Protein AF-A0AAU8CQW4-F1 (afdb_monomer_lite)

Organism: NCBI:txid3228851

Sequence (151 aa):
MRRLFRILPDGHDYPLPPREIVQRVDVAGTGERGLRTATVTAHFGYGAIAGSVYALLPRRMISGGSYGVLIWALSYLGWIPLARILSPATEHPAARNLLMLGAHLVWGASLAASLHELRRSTGDIFSRGPLFDARRPRRLAQGMPRIGAGE

Foldseek 3Di:
DVVLLVVDDPPQNDDDLLLLLLVVVCPPCCPPVVSVVCSVVVVVVVLVVLLVVVLPDDPPPDALLRSLLVVLCCCQVNDCVVVVSDPHPVPDDPSSVVVSSVVSSVSSNVSRVVSVVVVVCVVPVVPDDDPPVPDDPPPPPPPDDPDDDDD

pLDDT: mean 74.63, std 13.34, range [47.09, 94.88]

Secondary structure (DSSP, 8-state):
-HHHHTTSPTT--SPPHHHHHHHHH-TT--HHHHHHHHHHHHHHHHHHHHHHHHHHS-TTT--HHHHHHHHHHIIIIIIHHHTTSS--GGGS-HHHHHHHHHHHHHHHHHHHHHHHHHHHHHTTTTTSS--TTSPPP--------------

Structure (mmCIF, N/CA/C/O backbone):
data_AF-A0AAU8CQW4-F1
#
_entry.id   AF-A0AAU8CQW4-F1
#
loop_
_atom_site.group_PDB
_atom_site.id
_atom_site.type_symbol
_atom_site.label_atom_id
_atom_site.label_alt_id
_atom_site.label_comp_id
_atom_site.label_asym_id
_atom_site.label_entity_id
_atom_site.label_seq_id
_atom_site.pdbx_PDB_ins_code
_atom_site.Cartn_x
_atom_site.Cartn_y
_atom_site.Cartn_z
_atom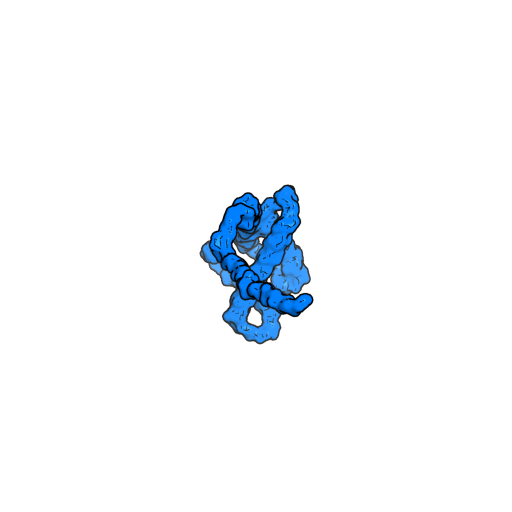_site.occupancy
_atom_site.B_iso_or_equiv
_atom_site.auth_seq_id
_atom_site.auth_comp_id
_atom_site.auth_asym_id
_atom_site.auth_atom_id
_atom_site.pdbx_PDB_model_num
ATOM 1 N N . MET A 1 1 ? 6.083 -1.221 10.041 1.00 65.25 1 MET A N 1
ATOM 2 C CA . MET A 1 1 ? 4.994 -1.014 11.027 1.00 65.25 1 MET A CA 1
ATOM 3 C C . MET A 1 1 ? 5.345 -1.505 12.439 1.00 65.25 1 MET A C 1
ATOM 5 O O . MET A 1 1 ? 5.372 -0.671 13.324 1.00 65.25 1 MET A O 1
ATOM 9 N N . ARG A 1 2 ? 5.702 -2.783 12.689 1.00 71.81 2 ARG A N 1
ATOM 10 C CA . ARG A 1 2 ? 5.913 -3.338 14.059 1.00 71.81 2 ARG A CA 1
ATOM 11 C C . ARG A 1 2 ? 6.864 -2.562 14.994 1.00 71.81 2 ARG A C 1
ATOM 13 O O . ARG A 1 2 ? 6.635 -2.547 16.198 1.00 71.81 2 ARG A O 1
ATOM 20 N N . ARG A 1 3 ? 7.967 -1.996 14.485 1.00 69.12 3 ARG A N 1
ATOM 21 C CA . ARG A 1 3 ? 8.895 -1.198 15.315 1.00 69.12 3 ARG A CA 1
ATOM 22 C C . ARG A 1 3 ? 8.354 0.204 15.589 1.00 69.12 3 ARG A C 1
ATOM 24 O O . ARG A 1 3 ? 8.387 0.624 16.729 1.00 69.12 3 ARG A O 1
ATOM 31 N N . LEU A 1 4 ? 7.790 0.856 14.572 1.00 64.12 4 LEU A N 1
ATOM 32 C CA . LEU A 1 4 ? 7.136 2.164 14.694 1.00 64.12 4 LEU A CA 1
ATOM 33 C C . LEU A 1 4 ? 5.910 2.119 15.619 1.00 64.12 4 LEU A C 1
ATOM 35 O O . LEU A 1 4 ? 5.681 3.057 16.364 1.00 64.12 4 LEU A O 1
ATOM 39 N N . PHE A 1 5 ? 5.162 1.012 15.616 1.00 64.44 5 PHE A N 1
ATOM 40 C CA . PHE A 1 5 ? 3.995 0.833 16.483 1.00 64.44 5 PHE A CA 1
ATOM 41 C C . PHE A 1 5 ? 4.367 0.810 17.973 1.00 64.44 5 PHE A C 1
ATOM 43 O O . PHE A 1 5 ? 3.623 1.318 18.789 1.00 64.44 5 PHE A O 1
ATOM 50 N N . ARG A 1 6 ? 5.552 0.295 18.324 1.00 66.00 6 ARG A N 1
ATOM 51 C CA . ARG A 1 6 ? 6.064 0.287 19.707 1.00 66.00 6 ARG A CA 1
ATOM 52 C C . ARG A 1 6 ? 6.559 1.649 20.206 1.00 66.00 6 ARG A C 1
ATOM 54 O O . ARG A 1 6 ? 6.979 1.739 21.348 1.00 66.00 6 ARG A O 1
ATOM 61 N N . ILE A 1 7 ? 6.591 2.657 19.336 1.00 66.00 7 ILE A N 1
ATOM 62 C CA . ILE A 1 7 ? 7.035 4.023 19.655 1.00 66.00 7 ILE A CA 1
ATOM 63 C C . ILE A 1 7 ? 5.812 4.931 19.906 1.00 66.00 7 ILE A C 1
ATOM 65 O O . ILE A 1 7 ? 5.965 6.102 20.237 1.00 66.00 7 ILE A O 1
ATOM 69 N N . LEU A 1 8 ? 4.586 4.413 19.744 1.00 63.78 8 LEU A N 1
ATOM 70 C CA . LEU A 1 8 ? 3.374 5.155 20.087 1.00 63.78 8 LEU A CA 1
ATOM 71 C C . LEU A 1 8 ? 3.289 5.342 21.617 1.00 63.78 8 LEU A C 1
ATOM 73 O O . LEU A 1 8 ? 3.655 4.417 22.338 1.00 63.78 8 LEU A O 1
ATOM 77 N N . PRO A 1 9 ? 2.844 6.516 22.108 1.00 61.66 9 PRO A N 1
ATOM 78 C CA . PRO A 1 9 ? 2.645 6.753 23.538 1.00 61.66 9 PRO A CA 1
ATOM 79 C C . PRO A 1 9 ? 1.651 5.758 24.150 1.00 61.66 9 PRO A C 1
ATOM 81 O O . PRO A 1 9 ? 0.651 5.425 23.504 1.00 61.66 9 PRO A O 1
ATOM 84 N N . ASP A 1 10 ? 1.906 5.352 25.397 1.00 56.56 10 ASP A N 1
ATOM 85 C CA . ASP A 1 10 ? 1.051 4.436 26.158 1.00 56.56 10 ASP A CA 1
ATOM 86 C C . ASP A 1 10 ? -0.407 4.942 26.189 1.00 56.56 10 ASP A C 1
ATOM 88 O O . ASP A 1 10 ? -0.669 6.118 26.455 1.00 56.56 10 ASP A O 1
ATOM 92 N N . GLY A 1 11 ? -1.366 4.055 25.891 1.00 56.16 11 GLY A N 1
ATOM 93 C CA . GLY A 1 11 ? -2.798 4.390 25.797 1.00 56.16 11 GLY A CA 1
ATOM 94 C C . GLY A 1 11 ? -3.350 4.515 24.367 1.00 56.16 11 GLY A C 1
ATOM 95 O O . GLY A 1 11 ? -4.550 4.731 24.182 1.00 56.16 11 GLY A O 1
ATOM 96 N N . HIS A 1 12 ? -2.515 4.318 23.342 1.00 56.31 12 HIS A N 1
ATOM 97 C CA . HIS A 1 12 ? -2.921 4.270 21.929 1.00 56.31 12 HIS A CA 1
ATOM 98 C C . HIS A 1 12 ? -2.678 2.897 21.269 1.00 56.31 12 HIS A C 1
ATOM 100 O O . HIS A 1 12 ? -2.589 2.796 20.043 1.00 56.31 12 HIS A O 1
ATOM 106 N N . ASP A 1 13 ? -2.634 1.833 22.074 1.00 57.31 13 ASP A N 1
ATOM 107 C CA . ASP A 1 13 ? -2.211 0.478 21.677 1.00 57.31 13 ASP A CA 1
ATOM 108 C C . ASP A 1 13 ? -3.345 -0.387 21.107 1.00 57.31 13 ASP A C 1
ATOM 110 O O . ASP A 1 13 ? -3.282 -1.620 21.108 1.00 57.31 13 ASP A O 1
ATOM 114 N N . TYR A 1 14 ? -4.412 0.246 20.620 1.00 57.50 14 TYR A N 1
ATOM 115 C CA . TYR A 1 14 ? -5.511 -0.463 19.976 1.00 57.50 14 TYR A CA 1
ATOM 116 C C . TYR A 1 14 ? -5.097 -0.953 18.574 1.00 57.50 14 TYR A C 1
ATOM 118 O O . TYR A 1 14 ? -4.205 -0.376 17.935 1.00 57.50 14 TYR A O 1
ATOM 126 N N . PRO A 1 15 ? -5.693 -2.060 18.087 1.00 57.38 15 PRO A N 1
ATOM 127 C CA . PRO A 1 15 ? -5.275 -2.687 16.842 1.00 57.38 15 PRO A CA 1
ATOM 128 C C . PRO A 1 15 ? -5.281 -1.725 15.648 1.00 57.38 15 PR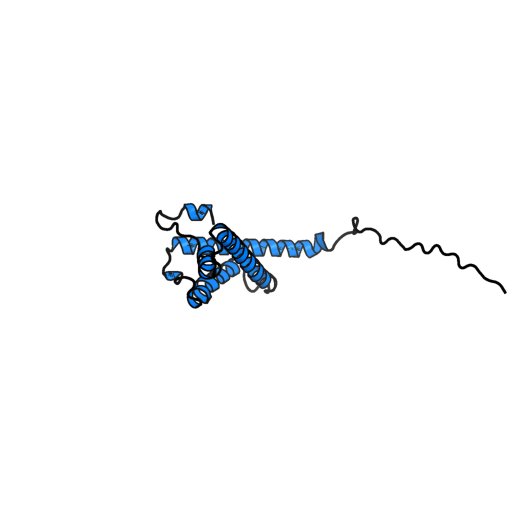O A C 1
ATOM 130 O O . PRO A 1 15 ? -6.090 -0.807 15.527 1.00 57.38 15 PRO A O 1
ATOM 133 N N . LEU A 1 16 ? -4.342 -1.946 14.726 1.00 66.06 16 LEU A N 1
ATOM 134 C CA . LEU A 1 16 ? -4.262 -1.150 13.506 1.00 66.06 16 LEU A CA 1
ATOM 135 C C . LEU A 1 16 ? -5.514 -1.354 12.627 1.00 66.06 16 LEU A C 1
ATOM 137 O O . LEU A 1 16 ? -6.082 -2.451 12.613 1.00 66.06 16 LEU A O 1
ATOM 141 N N . PRO A 1 17 ? -5.876 -0.347 11.810 1.00 68.88 17 PRO A N 1
ATOM 142 C CA . PRO A 1 17 ? -7.142 -0.293 11.072 1.00 68.88 17 PRO A CA 1
ATOM 143 C C . PRO A 1 17 ? -7.528 -1.555 10.283 1.00 68.88 17 PRO A C 1
ATOM 145 O O . PRO A 1 17 ? -8.701 -1.918 10.301 1.00 68.88 17 PRO A O 1
ATOM 148 N N . PRO A 1 18 ? -6.600 -2.282 9.618 1.00 66.50 18 PRO A N 1
ATOM 149 C CA . PRO A 1 18 ? -6.968 -3.492 8.880 1.00 66.50 18 PRO A CA 1
ATOM 150 C C . PRO A 1 18 ? -7.635 -4.563 9.754 1.00 66.50 18 PRO A C 1
ATOM 152 O O . PRO A 1 18 ? -8.548 -5.245 9.298 1.00 66.50 18 PRO A O 1
ATOM 155 N N . ARG A 1 19 ? -7.203 -4.699 11.015 1.00 65.50 19 ARG A N 1
ATOM 156 C CA . ARG A 1 19 ? -7.758 -5.679 11.959 1.00 65.50 19 ARG A CA 1
ATOM 157 C C . ARG A 1 19 ? -9.174 -5.300 12.381 1.00 65.50 19 ARG A C 1
ATOM 159 O O . ARG A 1 19 ? -10.016 -6.189 12.496 1.00 65.50 19 ARG A O 1
ATOM 166 N N . GLU A 1 20 ? -9.411 -4.007 12.586 1.00 66.44 20 GLU A N 1
ATOM 167 C CA . GLU A 1 20 ? -10.708 -3.436 12.967 1.00 66.44 20 GLU A CA 1
ATOM 168 C C . GLU A 1 20 ? -11.729 -3.591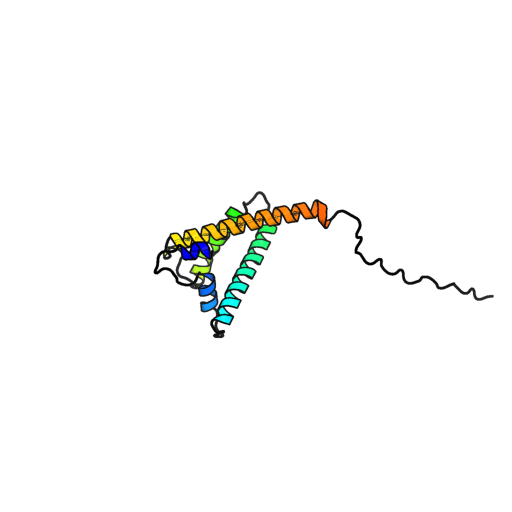 11.827 1.00 66.44 20 GLU A C 1
ATOM 170 O O . GLU A 1 20 ? -12.867 -3.993 12.064 1.00 66.44 20 GLU A O 1
ATOM 175 N N . ILE A 1 21 ? -11.297 -3.367 10.578 1.00 66.75 21 ILE A N 1
ATOM 176 C CA . ILE A 1 21 ? -12.119 -3.562 9.373 1.00 66.75 21 ILE A CA 1
ATOM 177 C C . ILE A 1 21 ? -12.575 -5.015 9.262 1.00 66.75 21 ILE A C 1
ATOM 179 O O . ILE A 1 21 ? -13.770 -5.272 9.151 1.00 66.75 21 ILE A O 1
ATOM 183 N N . VAL A 1 22 ? -11.635 -5.964 9.337 1.00 66.88 22 VAL A N 1
ATOM 184 C CA . VAL A 1 22 ? -11.953 -7.395 9.233 1.00 66.88 22 VAL A CA 1
ATOM 185 C C . VAL A 1 22 ? -12.840 -7.862 10.385 1.00 66.88 22 VAL A C 1
ATOM 187 O O . VAL A 1 22 ? -13.757 -8.642 10.163 1.00 66.88 22 VAL A O 1
ATOM 190 N N . GLN A 1 23 ? -12.629 -7.350 11.599 1.00 69.50 23 GLN A N 1
ATOM 191 C CA . GLN A 1 23 ? -13.485 -7.671 12.741 1.00 69.50 23 GLN A CA 1
ATOM 192 C C . GLN A 1 23 ? -14.934 -7.219 12.541 1.00 69.50 23 GLN A C 1
ATOM 194 O O . GLN A 1 23 ? -15.846 -7.940 12.927 1.00 69.50 23 GLN A O 1
ATOM 199 N N . ARG A 1 24 ? -15.163 -6.049 11.932 1.00 67.31 24 ARG A N 1
ATOM 200 C CA . ARG A 1 24 ? -16.522 -5.542 11.687 1.00 67.31 24 ARG A CA 1
ATOM 201 C C . ARG A 1 24 ? -17.268 -6.274 10.574 1.00 67.31 24 ARG A C 1
ATOM 203 O O . ARG A 1 24 ? -18.491 -6.208 10.547 1.00 67.31 24 ARG A O 1
ATOM 210 N N . VAL A 1 25 ? -16.558 -6.970 9.686 1.00 68.44 25 VAL A N 1
ATOM 211 C CA . VAL A 1 25 ? -17.163 -7.787 8.619 1.00 68.44 25 VAL A CA 1
ATOM 212 C C . VAL A 1 25 ? -17.176 -9.286 8.937 1.00 68.44 25 VAL A C 1
ATOM 214 O O . VAL A 1 25 ? -17.704 -10.063 8.144 1.00 68.44 25 VAL A O 1
ATOM 217 N N . ASP A 1 26 ? -16.620 -9.713 10.077 1.00 71.75 26 ASP A N 1
ATOM 218 C CA . ASP A 1 26 ? -16.640 -11.116 10.502 1.00 71.75 26 ASP A CA 1
ATOM 219 C C . ASP A 1 26 ? -18.003 -11.507 11.085 1.00 71.75 26 ASP A C 1
ATOM 221 O O . ASP A 1 26 ? -18.211 -11.562 12.296 1.00 71.75 26 ASP A O 1
ATOM 225 N N . VAL A 1 27 ? -18.942 -11.803 10.190 1.00 61.00 27 VAL A N 1
ATOM 226 C CA . VAL A 1 27 ? -20.284 -12.307 10.518 1.00 61.00 27 VAL A CA 1
ATOM 227 C C . VAL A 1 27 ? -20.282 -13.748 11.042 1.00 61.00 27 VAL A C 1
ATOM 229 O O . VAL A 1 27 ? -21.283 -14.189 11.600 1.00 61.00 27 VAL A O 1
ATOM 232 N N . ALA A 1 28 ? -19.182 -14.489 10.871 1.00 66.25 28 ALA A N 1
ATOM 233 C CA . ALA A 1 28 ? -19.100 -15.913 11.193 1.00 66.25 28 ALA A CA 1
ATOM 234 C C . ALA A 1 28 ? -18.455 -16.204 12.561 1.00 66.25 28 ALA A C 1
ATOM 236 O O . ALA A 1 28 ? -18.439 -17.357 12.988 1.00 66.25 28 ALA A O 1
ATOM 237 N N . GLY A 1 29 ? -17.926 -15.189 13.256 1.00 71.31 29 GLY A N 1
ATOM 238 C CA . GLY A 1 29 ? -17.350 -15.348 14.594 1.00 71.31 29 GLY A CA 1
ATOM 239 C C . GLY A 1 29 ? -16.121 -16.260 14.610 1.00 71.31 29 GLY A C 1
ATOM 240 O O . GLY A 1 29 ? -15.980 -17.111 15.486 1.00 71.31 29 GLY A O 1
ATOM 241 N N . THR A 1 30 ? -15.214 -16.091 13.646 1.00 73.69 30 THR A N 1
ATOM 242 C CA . THR A 1 30 ? -14.100 -17.017 13.345 1.00 73.69 30 THR A CA 1
ATOM 243 C C . THR A 1 30 ? -12.998 -17.112 14.419 1.00 73.69 30 THR A C 1
ATOM 245 O O . THR A 1 30 ? -11.995 -17.814 14.240 1.00 73.69 30 THR A O 1
ATOM 248 N N . GLY A 1 31 ? -13.172 -16.436 15.558 1.00 78.62 31 GLY A N 1
ATOM 249 C CA . GLY A 1 31 ? -12.208 -16.364 16.655 1.00 78.62 31 GLY A CA 1
ATOM 250 C C . GLY A 1 31 ? -10.935 -15.584 16.294 1.00 78.62 31 GLY A C 1
ATOM 251 O O . GLY A 1 31 ? -10.678 -15.235 15.142 1.00 78.62 31 GLY A O 1
ATOM 252 N N . GLU A 1 32 ? -10.081 -15.310 17.286 1.00 79.50 32 GLU A N 1
ATOM 253 C CA . GLU A 1 32 ? -8.934 -14.395 17.117 1.00 79.50 32 GLU A CA 1
ATOM 254 C C . GLU A 1 32 ? -7.926 -14.855 16.045 1.00 79.50 32 GLU A C 1
ATOM 256 O O . GLU A 1 32 ? -7.379 -14.050 15.288 1.00 79.50 32 GLU A O 1
ATOM 261 N N . ARG A 1 33 ? -7.699 -16.171 15.930 1.00 79.75 33 ARG A N 1
ATOM 262 C CA . ARG A 1 33 ? -6.815 -16.743 14.897 1.00 79.75 33 ARG A CA 1
ATOM 263 C C . ARG A 1 33 ? -7.379 -16.574 13.485 1.00 79.75 33 ARG A C 1
ATOM 265 O O . ARG A 1 33 ? -6.613 -16.234 12.577 1.00 79.75 33 ARG A O 1
ATOM 272 N N . GLY A 1 34 ? -8.680 -16.807 13.304 1.00 76.38 34 GLY A N 1
ATOM 273 C CA . GLY A 1 34 ? -9.357 -16.643 12.017 1.00 76.38 34 GLY A CA 1
ATOM 274 C C . GLY A 1 34 ? -9.296 -15.192 11.565 1.00 76.38 34 GLY A C 1
ATOM 275 O O . GLY A 1 34 ? -8.782 -14.886 10.490 1.00 76.38 34 GLY A O 1
ATOM 276 N N . LEU A 1 35 ? -9.651 -14.288 12.469 1.00 76.44 35 LEU A N 1
ATOM 277 C CA . LEU A 1 35 ? -9.605 -12.857 12.241 1.00 76.44 35 LEU A CA 1
ATOM 278 C C . LEU A 1 35 ? -8.203 -12.317 11.904 1.00 76.44 35 LEU A C 1
ATOM 280 O O . LEU A 1 35 ? -8.053 -11.496 10.995 1.00 76.44 35 LEU A O 1
ATOM 284 N N . ARG A 1 36 ? -7.153 -12.781 12.595 1.00 76.69 36 ARG A N 1
ATOM 285 C CA . ARG A 1 36 ? -5.762 -12.406 12.281 1.00 76.69 36 ARG A CA 1
ATOM 286 C C . ARG A 1 36 ? -5.371 -12.848 10.874 1.00 76.69 36 ARG A C 1
ATOM 288 O O . ARG A 1 36 ? -4.754 -12.080 10.139 1.00 76.69 36 ARG A O 1
ATOM 295 N N . THR A 1 37 ? -5.730 -14.075 10.510 1.00 76.31 37 THR A N 1
ATOM 296 C CA . THR A 1 37 ? -5.444 -14.639 9.186 1.00 76.31 37 THR A CA 1
ATOM 297 C C . THR A 1 37 ? -6.190 -13.861 8.108 1.00 76.31 37 THR A C 1
ATOM 299 O O . THR A 1 37 ? -5.569 -13.387 7.163 1.00 76.31 37 THR A O 1
ATOM 302 N N . ALA A 1 38 ? -7.488 -13.624 8.303 1.00 77.31 38 ALA A N 1
ATOM 303 C CA . ALA A 1 38 ? -8.314 -12.833 7.400 1.00 77.31 38 ALA A CA 1
ATOM 304 C C . ALA A 1 38 ? -7.786 -11.398 7.242 1.00 77.31 38 ALA A C 1
ATOM 306 O O . ALA A 1 38 ? -7.726 -10.893 6.126 1.00 77.31 38 ALA A O 1
ATOM 307 N N . THR A 1 39 ? -7.306 -10.773 8.321 1.00 76.69 39 THR A N 1
ATOM 308 C CA . THR A 1 39 ? -6.671 -9.445 8.270 1.00 76.69 39 THR A CA 1
ATOM 309 C C . THR A 1 39 ? -5.439 -9.437 7.375 1.00 76.69 39 THR A C 1
ATOM 311 O O . THR A 1 39 ? -5.295 -8.557 6.528 1.00 76.69 39 THR A O 1
ATOM 314 N N . VAL A 1 40 ? -4.546 -10.418 7.539 1.00 81.38 40 VAL A N 1
ATOM 315 C CA . VAL A 1 40 ? -3.330 -10.524 6.720 1.00 81.38 40 VAL A CA 1
ATOM 316 C C . VAL A 1 40 ? -3.684 -10.798 5.260 1.00 81.38 40 VAL A C 1
ATOM 318 O O . VAL A 1 40 ? -3.165 -10.117 4.377 1.00 81.38 40 VAL A O 1
ATOM 321 N N . THR A 1 41 ? -4.592 -11.739 5.006 1.00 80.62 41 THR A N 1
ATOM 322 C CA . THR A 1 41 ? -5.030 -12.102 3.654 1.00 80.62 41 THR A CA 1
ATOM 323 C C . THR A 1 41 ? -5.698 -10.930 2.943 1.00 80.62 41 THR A C 1
ATOM 325 O O . THR A 1 41 ? -5.333 -10.619 1.811 1.00 80.62 41 THR A O 1
ATOM 328 N N . ALA A 1 42 ? -6.624 -10.232 3.605 1.00 80.69 42 ALA A N 1
ATOM 329 C CA . ALA A 1 42 ? -7.295 -9.067 3.040 1.00 80.69 42 ALA A CA 1
ATOM 330 C C . ALA A 1 42 ? -6.300 -7.939 2.741 1.00 80.69 42 ALA A C 1
ATOM 332 O O . ALA A 1 42 ? -6.336 -7.350 1.663 1.00 80.69 42 ALA A O 1
ATOM 333 N N . HIS A 1 43 ? -5.368 -7.668 3.660 1.00 83.25 43 HIS A N 1
ATOM 334 C CA . HIS A 1 43 ? -4.368 -6.619 3.471 1.00 83.25 43 HIS A CA 1
ATOM 335 C C . HIS A 1 43 ? -3.407 -6.937 2.318 1.00 83.25 43 HIS A C 1
ATOM 337 O O . HIS A 1 43 ? -3.093 -6.061 1.510 1.00 83.25 43 HIS A O 1
ATOM 343 N N . PHE A 1 44 ? -2.985 -8.198 2.206 1.00 87.75 44 PHE A N 1
ATOM 344 C CA . PHE A 1 44 ? -2.173 -8.668 1.089 1.00 87.75 44 PHE A CA 1
ATOM 345 C C . PHE A 1 44 ? -2.926 -8.559 -0.242 1.00 87.75 44 PHE A C 1
ATOM 347 O O . PHE A 1 44 ? -2.402 -7.978 -1.191 1.00 87.75 44 PHE A O 1
ATOM 354 N N . GLY A 1 45 ? -4.162 -9.063 -0.303 1.00 86.62 45 GLY A N 1
ATOM 355 C CA . GLY A 1 45 ? -4.992 -9.022 -1.508 1.00 86.62 45 GLY A CA 1
ATOM 356 C C . GLY A 1 45 ? -5.257 -7.594 -1.982 1.00 86.62 45 GLY A C 1
ATOM 357 O O . GLY A 1 45 ? -5.074 -7.291 -3.159 1.00 86.62 45 GLY A O 1
ATOM 358 N N . TYR A 1 46 ? -5.587 -6.689 -1.058 1.00 83.44 46 TYR A N 1
ATOM 359 C CA . TYR A 1 46 ? -5.755 -5.269 -1.364 1.00 83.44 46 TYR A CA 1
ATOM 360 C C . TYR A 1 46 ? -4.475 -4.653 -1.945 1.00 83.44 46 TYR A C 1
ATOM 362 O O . TYR A 1 46 ? -4.517 -4.004 -2.991 1.00 83.44 46 TYR A O 1
ATOM 370 N N . GLY A 1 47 ? -3.323 -4.906 -1.312 1.00 89.06 47 GLY A N 1
ATOM 371 C CA . GLY A 1 47 ? -2.025 -4.435 -1.798 1.00 89.06 47 GLY A CA 1
ATOM 372 C C . GLY A 1 47 ? -1.663 -4.986 -3.182 1.00 89.06 47 GLY A C 1
ATOM 373 O O . GLY A 1 47 ? -1.132 -4.248 -4.009 1.00 89.06 47 GLY A O 1
ATOM 374 N N . ALA A 1 48 ? -1.987 -6.249 -3.464 1.00 91.62 48 ALA A N 1
ATOM 375 C CA . ALA A 1 48 ? -1.750 -6.876 -4.763 1.00 91.62 48 ALA A CA 1
ATOM 376 C C . ALA A 1 48 ? -2.627 -6.268 -5.871 1.00 91.62 48 ALA A C 1
ATOM 378 O O . ALA A 1 48 ? -2.122 -5.950 -6.952 1.00 91.62 48 ALA A O 1
ATOM 379 N N . ILE A 1 49 ? -3.918 -6.050 -5.600 1.00 92.56 49 ILE A N 1
ATOM 380 C CA . ILE A 1 49 ? -4.848 -5.416 -6.547 1.00 92.56 49 ILE A CA 1
ATOM 381 C C . ILE A 1 49 ? -4.405 -3.978 -6.835 1.00 92.56 49 ILE A C 1
ATOM 383 O O . ILE A 1 49 ? -4.219 -3.614 -7.997 1.00 92.56 49 ILE A O 1
ATOM 387 N N . ALA A 1 50 ? -4.152 -3.177 -5.795 1.00 90.81 50 ALA A N 1
ATOM 388 C CA . ALA A 1 50 ? -3.672 -1.805 -5.956 1.00 90.81 50 ALA A CA 1
ATOM 389 C C . ALA A 1 50 ? -2.323 -1.759 -6.698 1.00 90.81 50 ALA A C 1
ATOM 391 O O . ALA A 1 50 ? -2.139 -0.985 -7.635 1.00 90.81 50 ALA A O 1
ATOM 392 N N . GLY A 1 51 ? -1.385 -2.644 -6.353 1.00 91.75 51 GLY A N 1
ATOM 393 C CA . GLY A 1 51 ? -0.099 -2.734 -7.044 1.00 91.75 51 GLY A CA 1
ATOM 394 C C . GLY A 1 51 ? -0.230 -3.082 -8.530 1.00 91.75 51 GLY A C 1
ATOM 395 O O . GLY A 1 51 ? 0.501 -2.539 -9.360 1.00 91.75 51 GLY A O 1
ATOM 396 N N . SER A 1 52 ? -1.204 -3.923 -8.883 1.00 93.00 52 SER A N 1
ATOM 397 C CA . SER A 1 52 ? -1.505 -4.269 -10.276 1.00 93.00 52 SER A CA 1
ATOM 398 C C . SER A 1 52 ? -2.026 -3.061 -11.057 1.00 93.00 52 SER A C 1
ATOM 400 O O . SER A 1 52 ? -1.590 -2.828 -12.182 1.00 93.00 52 SER A O 1
ATOM 402 N N . VAL A 1 53 ? -2.877 -2.230 -10.443 1.00 92.12 53 VAL A N 1
ATOM 403 C CA . VAL A 1 53 ? -3.324 -0.958 -11.040 1.00 92.12 53 VAL A CA 1
ATOM 404 C C . VAL A 1 53 ? -2.133 -0.035 -11.303 1.00 92.12 53 VAL A C 1
ATOM 406 O O . VAL A 1 53 ? -2.014 0.512 -12.398 1.00 92.12 53 VAL A O 1
ATOM 409 N N . TYR A 1 54 ? -1.201 0.090 -10.351 1.00 91.31 54 TYR A N 1
ATOM 410 C CA . TYR A 1 54 ? 0.019 0.877 -10.558 1.00 91.31 54 TYR A CA 1
ATOM 411 C C . TYR A 1 54 ? 0.863 0.374 -11.736 1.00 91.31 54 TYR A C 1
ATOM 413 O O . TYR A 1 54 ? 1.433 1.174 -12.477 1.00 91.31 54 TYR A O 1
ATOM 421 N N . ALA A 1 55 ? 0.925 -0.942 -11.953 1.00 90.12 55 ALA A N 1
ATOM 422 C CA . ALA A 1 55 ? 1.670 -1.509 -13.071 1.00 90.12 55 ALA A CA 1
ATOM 423 C C . ALA A 1 55 ? 1.101 -1.116 -14.445 1.00 90.12 55 ALA A C 1
ATOM 425 O O . ALA A 1 55 ? 1.867 -1.022 -15.408 1.00 90.12 55 ALA A O 1
ATOM 426 N N . LEU A 1 56 ? -0.202 -0.839 -14.527 1.00 91.38 56 LEU A N 1
ATOM 427 C CA . LEU A 1 56 ? -0.886 -0.413 -15.750 1.00 91.38 56 LEU A CA 1
ATOM 428 C C . LEU A 1 56 ? -0.799 1.102 -15.995 1.00 91.38 56 LEU A C 1
ATOM 430 O O . LEU A 1 56 ? -1.028 1.555 -17.116 1.00 91.38 56 LEU A O 1
ATOM 434 N N . LEU A 1 57 ? -0.445 1.895 -14.979 1.00 88.31 57 LEU A N 1
ATOM 435 C CA . LEU A 1 57 ? -0.351 3.346 -15.112 1.00 88.31 57 LEU A CA 1
ATOM 436 C C . LEU A 1 57 ? 0.883 3.778 -15.936 1.00 88.31 57 LEU A C 1
ATOM 438 O O . LEU A 1 57 ? 1.981 3.223 -15.787 1.00 88.31 57 LEU A O 1
ATOM 442 N N . PRO A 1 58 ? 0.756 4.826 -16.773 1.00 83.94 58 PRO A N 1
ATOM 443 C CA . PRO A 1 58 ? 1.891 5.445 -17.448 1.00 83.94 58 PRO A CA 1
ATOM 444 C C . PRO A 1 58 ? 2.938 5.975 -16.453 1.00 83.94 58 PRO A C 1
ATOM 446 O O . PRO A 1 58 ? 2.627 6.744 -15.547 1.00 83.94 58 PRO A O 1
ATOM 449 N N . ARG A 1 59 ? 4.219 5.640 -16.670 1.00 70.31 59 ARG A N 1
ATOM 450 C CA . ARG A 1 59 ? 5.333 5.919 -15.727 1.00 70.31 59 ARG A CA 1
ATOM 451 C C . ARG A 1 59 ? 5.534 7.396 -15.373 1.00 70.31 59 ARG A C 1
ATOM 453 O O . ARG A 1 59 ? 6.127 7.702 -14.349 1.00 70.31 59 ARG A O 1
ATOM 460 N N . ARG A 1 60 ? 5.082 8.294 -16.247 1.00 75.56 60 ARG A N 1
ATOM 461 C CA . ARG A 1 60 ? 5.205 9.752 -16.108 1.00 75.56 60 ARG A CA 1
ATOM 462 C C . ARG A 1 60 ? 4.064 10.388 -15.311 1.00 75.56 60 ARG A C 1
ATOM 464 O O . ARG A 1 60 ? 4.151 11.565 -15.001 1.00 75.56 60 ARG A O 1
ATOM 471 N N . MET A 1 61 ? 3.012 9.632 -14.984 1.00 78.94 61 MET A N 1
ATOM 472 C CA . MET A 1 61 ? 1.841 10.185 -14.300 1.00 78.94 61 MET A CA 1
ATOM 473 C C . MET A 1 61 ? 2.031 10.329 -12.793 1.00 78.94 61 MET A C 1
ATOM 475 O O . MET A 1 61 ? 1.595 11.325 -12.229 1.00 78.94 61 MET A O 1
ATOM 479 N N . ILE A 1 62 ? 2.641 9.349 -12.123 1.00 84.94 62 ILE A N 1
ATOM 480 C CA . ILE A 1 62 ? 2.756 9.369 -10.662 1.00 84.94 62 ILE A CA 1
ATOM 481 C C . ILE A 1 62 ? 3.958 8.552 -10.189 1.00 84.94 62 ILE A C 1
ATOM 483 O O . ILE A 1 62 ? 4.222 7.461 -10.696 1.00 84.94 62 ILE A O 1
ATOM 487 N N . SER A 1 63 ? 4.697 9.079 -9.210 1.00 88.81 63 SER A N 1
ATOM 488 C CA . SER A 1 63 ? 5.773 8.328 -8.557 1.00 88.81 63 SER A CA 1
ATOM 489 C C . SER A 1 63 ? 5.194 7.230 -7.657 1.00 88.81 63 SER A C 1
ATOM 491 O O . SER A 1 63 ? 4.096 7.378 -7.121 1.00 88.81 63 SER A O 1
ATOM 493 N N . GLY A 1 64 ? 5.943 6.149 -7.426 1.00 88.12 64 GLY A N 1
ATOM 494 C CA . GLY A 1 64 ? 5.501 5.065 -6.542 1.00 88.12 64 GLY A CA 1
ATOM 495 C C . GLY A 1 64 ? 5.155 5.537 -5.134 1.00 88.12 64 GLY A C 1
ATOM 496 O O . GLY A 1 64 ? 4.113 5.173 -4.598 1.00 88.12 64 GLY A O 1
ATOM 497 N N . GLY A 1 65 ? 5.991 6.401 -4.549 1.00 89.31 65 GLY A N 1
ATOM 498 C CA . GLY A 1 65 ? 5.733 6.975 -3.226 1.00 89.31 65 GLY A CA 1
ATOM 499 C C . GLY A 1 65 ? 4.441 7.795 -3.198 1.00 89.31 65 GLY A C 1
ATOM 500 O O . GLY A 1 65 ? 3.606 7.593 -2.319 1.00 89.31 65 GLY A O 1
ATOM 501 N N . SER A 1 66 ? 4.232 8.652 -4.203 1.00 89.44 66 SER A N 1
ATOM 502 C CA . SER A 1 66 ? 2.999 9.439 -4.353 1.00 89.44 66 SER A CA 1
ATOM 503 C C . SER A 1 66 ? 1.770 8.548 -4.545 1.00 89.44 66 SER A C 1
ATOM 505 O O . SER A 1 66 ? 0.719 8.835 -3.982 1.00 89.44 66 SER A O 1
ATOM 507 N N . TYR A 1 67 ? 1.900 7.445 -5.287 1.00 91.06 67 TYR A N 1
ATOM 508 C CA . TYR A 1 67 ? 0.830 6.462 -5.451 1.00 91.06 67 TYR A CA 1
ATOM 509 C C . TYR A 1 67 ? 0.468 5.788 -4.123 1.00 91.06 67 TYR A C 1
ATOM 511 O O . TYR A 1 67 ? -0.708 5.668 -3.791 1.00 91.06 67 TYR A O 1
ATOM 519 N N . GLY A 1 68 ? 1.469 5.421 -3.318 1.00 88.75 68 GLY A N 1
ATOM 520 C CA . GLY A 1 68 ? 1.256 4.910 -1.965 1.00 88.75 68 GLY A CA 1
ATOM 521 C C . GLY A 1 68 ? 0.481 5.892 -1.084 1.00 88.75 68 GLY A C 1
ATOM 522 O O . GLY A 1 68 ? -0.510 5.514 -0.457 1.00 88.75 68 GLY A O 1
ATOM 523 N N . VAL A 1 69 ? 0.878 7.166 -1.091 1.00 89.00 69 VAL A N 1
ATOM 524 C CA . VAL A 1 69 ? 0.174 8.240 -0.368 1.00 89.00 69 VAL A CA 1
ATOM 525 C C . VAL A 1 69 ? -1.259 8.425 -0.877 1.00 89.00 69 VAL A C 1
ATOM 527 O O . VAL A 1 69 ? -2.171 8.588 -0.071 1.00 89.00 69 VAL A O 1
ATOM 530 N N . LEU A 1 70 ? -1.484 8.350 -2.191 1.00 88.00 70 LEU A N 1
ATOM 531 C CA . LEU A 1 70 ? -2.817 8.447 -2.788 1.00 88.00 70 LEU A CA 1
ATOM 532 C C . LEU A 1 70 ? -3.721 7.290 -2.341 1.00 88.00 70 LEU A C 1
ATOM 534 O O . LEU A 1 70 ? -4.861 7.524 -1.951 1.00 88.00 70 LEU A O 1
ATOM 538 N N . ILE A 1 71 ? -3.212 6.055 -2.341 1.00 88.12 71 ILE A N 1
ATOM 539 C CA . ILE A 1 71 ? -3.948 4.887 -1.837 1.00 88.12 71 ILE A CA 1
ATOM 540 C C . ILE A 1 71 ? -4.294 5.062 -0.360 1.00 88.12 71 ILE A C 1
ATOM 542 O O . ILE A 1 71 ? -5.430 4.789 0.033 1.00 88.12 71 ILE A O 1
ATOM 546 N N . TRP A 1 72 ? -3.354 5.555 0.450 1.00 85.81 72 TRP A N 1
ATOM 547 C CA . TRP A 1 72 ? -3.629 5.884 1.845 1.00 85.81 72 TRP A CA 1
ATOM 548 C C . TRP A 1 72 ? -4.756 6.918 1.960 1.00 85.81 72 TRP A C 1
ATOM 550 O O . TRP A 1 72 ? -5.740 6.660 2.649 1.00 85.81 72 TRP A O 1
ATOM 560 N N . ALA A 1 73 ? -4.664 8.034 1.234 1.00 82.62 73 ALA A N 1
ATOM 561 C CA . ALA A 1 73 ? -5.653 9.106 1.277 1.00 82.62 73 ALA A CA 1
ATOM 562 C C . ALA A 1 73 ? -7.045 8.626 0.835 1.00 82.62 73 ALA A C 1
ATOM 564 O O . ALA A 1 73 ? -8.017 8.815 1.559 1.00 82.62 73 ALA A O 1
ATOM 565 N N . LEU A 1 74 ? -7.150 7.930 -0.301 1.00 82.06 74 LEU A N 1
ATOM 566 C CA . LEU A 1 74 ? -8.418 7.394 -0.809 1.00 82.06 74 LEU A CA 1
ATOM 567 C C . LEU A 1 74 ? -9.045 6.364 0.134 1.00 82.06 74 LEU A C 1
ATOM 569 O O . LEU A 1 74 ? -10.268 6.288 0.248 1.00 82.06 74 LEU A O 1
ATOM 573 N N . SER A 1 75 ? -8.218 5.575 0.821 1.00 73.12 75 SER A N 1
ATOM 574 C CA . SER A 1 75 ? -8.715 4.581 1.771 1.00 73.12 75 SER A CA 1
ATOM 575 C C . SER A 1 75 ? -9.214 5.254 3.047 1.00 73.12 75 SER A C 1
ATOM 577 O O . SER A 1 75 ? -10.363 5.065 3.432 1.00 73.12 75 SER A O 1
ATOM 579 N N . TYR A 1 76 ? -8.374 6.074 3.680 1.00 66.62 76 TYR A N 1
ATOM 580 C CA . TYR A 1 76 ? -8.619 6.619 5.018 1.00 66.62 76 TYR A CA 1
ATOM 581 C C . TYR A 1 76 ? -9.503 7.867 5.046 1.00 66.62 76 TYR A C 1
ATOM 583 O O . TYR A 1 76 ? -10.131 8.129 6.070 1.00 66.62 76 TYR A O 1
ATOM 591 N N . LEU A 1 77 ? -9.565 8.624 3.949 1.00 68.31 77 LEU A N 1
ATOM 592 C CA . LEU A 1 77 ? -10.431 9.800 3.812 1.00 68.31 77 LEU A CA 1
ATOM 593 C C . LEU A 1 77 ? -11.643 9.540 2.911 1.00 68.31 77 LEU A C 1
ATOM 595 O O . LEU A 1 77 ? -12.588 10.319 2.935 1.00 68.31 77 LEU A O 1
ATOM 599 N N . GLY A 1 78 ? -11.615 8.473 2.109 1.00 67.56 78 GLY A N 1
ATOM 600 C CA . GLY A 1 78 ? -12.665 8.169 1.142 1.00 67.56 78 GLY A CA 1
ATOM 601 C C . GLY A 1 78 ? -13.598 7.067 1.622 1.00 67.56 78 GLY A C 1
ATOM 602 O O . GLY A 1 78 ? -14.574 7.306 2.331 1.00 67.56 78 GLY A O 1
ATOM 603 N N . TRP A 1 79 ? -13.329 5.840 1.185 1.00 62.03 79 TRP A N 1
ATOM 604 C CA . TRP A 1 79 ? -14.335 4.781 1.250 1.00 62.03 79 TRP A CA 1
ATOM 605 C C . TRP A 1 79 ? -14.473 4.134 2.635 1.00 62.03 79 TRP A C 1
ATOM 607 O O . TRP A 1 79 ? -15.570 3.696 2.969 1.00 62.03 79 TRP A O 1
ATOM 617 N N . ILE A 1 80 ? -13.421 4.101 3.466 1.00 65.12 80 ILE A N 1
ATOM 618 C CA . ILE A 1 80 ? -13.501 3.501 4.813 1.00 65.12 80 ILE A CA 1
ATOM 619 C C . ILE A 1 80 ? -14.453 4.295 5.734 1.00 65.12 80 ILE A C 1
ATOM 621 O O . ILE A 1 80 ? -15.325 3.665 6.344 1.00 65.12 80 ILE A O 1
ATOM 625 N N . PRO A 1 81 ? -14.361 5.643 5.821 1.00 58.75 81 PRO A N 1
ATOM 626 C CA . PRO A 1 81 ? -15.343 6.444 6.555 1.00 58.75 81 PRO A CA 1
ATOM 627 C C . PRO A 1 81 ? -16.749 6.332 5.960 1.00 58.75 81 PRO A C 1
ATOM 629 O O . PRO A 1 81 ? -17.728 6.209 6.694 1.00 58.75 81 PRO A O 1
ATOM 632 N N . LEU A 1 82 ? -16.854 6.328 4.626 1.00 56.41 82 LEU A N 1
ATOM 633 C CA . LEU A 1 82 ? -18.141 6.269 3.930 1.00 56.41 82 LEU A CA 1
ATOM 634 C C . LEU A 1 82 ? -18.865 4.933 4.154 1.00 56.41 82 LEU A C 1
ATOM 636 O O . LEU A 1 82 ? -20.082 4.907 4.310 1.00 56.41 82 LEU A O 1
ATOM 640 N N . ALA A 1 83 ? -18.118 3.834 4.261 1.00 56.00 83 ALA A N 1
ATOM 641 C CA . ALA A 1 83 ? -18.643 2.520 4.616 1.00 56.00 83 ALA A CA 1
ATOM 642 C C . ALA A 1 83 ? -18.991 2.384 6.117 1.00 56.00 83 ALA A C 1
ATOM 644 O O . ALA A 1 83 ? -19.426 1.318 6.545 1.00 56.00 83 ALA A O 1
ATOM 645 N N . ARG A 1 84 ? -18.793 3.442 6.928 1.00 57.34 84 ARG A N 1
ATOM 646 C CA . ARG A 1 84 ? -18.946 3.458 8.398 1.00 57.34 84 ARG A CA 1
ATOM 647 C C . ARG A 1 84 ? -18.149 2.360 9.113 1.00 57.34 84 ARG A C 1
ATOM 649 O O . ARG A 1 84 ? -18.477 1.965 10.231 1.00 57.34 84 ARG A O 1
ATOM 656 N N . ILE A 1 85 ? -17.078 1.875 8.482 1.00 54.19 85 ILE A N 1
ATOM 657 C CA . ILE A 1 85 ? -16.268 0.783 9.025 1.00 54.19 85 ILE A CA 1
ATOM 658 C C . ILE A 1 85 ? -15.285 1.303 10.072 1.00 54.19 85 ILE A C 1
ATOM 660 O O . ILE A 1 85 ? -14.946 0.550 10.971 1.00 54.19 85 ILE A O 1
ATOM 664 N N . LEU A 1 86 ? -14.863 2.568 10.031 1.00 51.25 86 LEU A N 1
ATOM 665 C CA . LEU A 1 86 ? -14.061 3.235 11.068 1.00 51.25 86 LEU A CA 1
ATOM 666 C C . LEU A 1 86 ? -14.464 4.713 11.158 1.00 51.25 86 LEU A C 1
ATOM 668 O O . LEU A 1 86 ? -14.941 5.275 10.172 1.00 51.25 86 LEU A O 1
ATOM 672 N N . SER A 1 87 ? -14.259 5.335 12.324 1.00 49.41 87 SER A N 1
ATOM 673 C CA . SER A 1 87 ? -14.327 6.797 12.439 1.00 49.41 87 SER A CA 1
ATOM 674 C C . SER A 1 87 ? -13.319 7.454 11.480 1.00 49.41 87 SER A C 1
ATOM 676 O O . SER A 1 87 ? -12.278 6.852 11.189 1.00 49.41 87 SER A O 1
ATOM 678 N N . PRO A 1 88 ? -13.594 8.666 10.964 1.00 52.97 88 PRO A N 1
ATOM 679 C CA . PRO A 1 88 ? -12.691 9.364 10.054 1.00 52.97 88 PRO A CA 1
ATOM 680 C C . PRO A 1 88 ? -11.280 9.516 10.637 1.00 52.97 88 PRO A C 1
ATOM 682 O O . PRO A 1 88 ? -11.106 9.749 11.832 1.00 52.97 88 PRO A O 1
ATOM 685 N N . ALA A 1 89 ? -10.252 9.462 9.781 1.00 51.78 89 ALA A N 1
ATOM 686 C CA . ALA A 1 89 ? -8.851 9.582 10.205 1.00 51.78 89 ALA A CA 1
ATOM 687 C C . ALA A 1 89 ? -8.506 10.902 10.930 1.00 51.78 89 ALA A C 1
ATOM 689 O O . ALA A 1 89 ? -7.450 10.997 11.555 1.00 51.78 89 ALA A O 1
ATOM 690 N N . THR A 1 90 ? -9.391 11.899 10.876 1.00 50.09 90 THR A N 1
ATOM 691 C CA . THR A 1 90 ? -9.306 13.174 11.602 1.00 50.09 90 THR A CA 1
ATOM 692 C C . THR A 1 90 ? -9.536 13.047 13.109 1.00 50.09 90 THR A C 1
ATOM 694 O O . THR A 1 90 ? -9.143 13.943 13.845 1.00 50.09 90 THR A O 1
ATOM 697 N N . GLU A 1 91 ? -10.128 11.947 13.580 1.00 56.25 91 GLU A N 1
ATOM 698 C CA . GLU A 1 91 ? -10.339 11.671 15.013 1.00 56.25 91 GLU A CA 1
ATOM 699 C C . GLU A 1 91 ? -9.199 10.844 15.631 1.00 56.25 91 GLU A C 1
ATOM 701 O O . GLU A 1 91 ? -9.177 10.587 16.835 1.00 56.25 91 GLU A O 1
ATOM 706 N N . HIS A 1 92 ? -8.231 10.410 14.818 1.00 56.16 92 HIS A N 1
ATOM 707 C CA . HIS A 1 92 ? -7.107 9.601 15.274 1.00 56.16 92 HIS A CA 1
ATOM 708 C C . HIS A 1 92 ? -5.864 10.451 15.582 1.00 56.16 92 HIS A C 1
ATOM 710 O O . HIS A 1 92 ? -5.606 11.441 14.894 1.00 56.16 92 HIS A O 1
ATOM 716 N N . PRO A 1 93 ? -5.030 10.044 16.563 1.00 63.16 93 PRO A N 1
ATOM 717 C CA . PRO A 1 93 ? -3.802 10.760 16.900 1.00 63.16 93 PRO A CA 1
ATOM 718 C C . PRO A 1 93 ? -2.897 10.962 15.678 1.00 63.16 93 PRO A C 1
ATOM 720 O O . PRO A 1 93 ? -2.636 10.018 14.925 1.00 63.16 93 PRO A O 1
ATOM 723 N N . ALA A 1 94 ? -2.350 12.171 15.511 1.00 64.19 94 ALA A N 1
ATOM 724 C CA . ALA A 1 94 ? -1.502 12.534 14.369 1.00 64.19 94 ALA A CA 1
ATOM 725 C C . ALA A 1 94 ? -0.311 11.572 14.167 1.00 64.19 94 ALA A C 1
ATOM 727 O O . ALA A 1 94 ? 0.045 11.251 13.033 1.00 64.19 94 ALA A O 1
ATOM 728 N N . ALA A 1 95 ? 0.248 11.031 15.256 1.00 64.38 95 ALA A N 1
ATOM 729 C CA . ALA A 1 95 ? 1.317 10.032 15.220 1.00 64.38 95 ALA A CA 1
ATOM 730 C C . ALA A 1 95 ? 0.914 8.730 14.490 1.00 64.38 95 ALA A C 1
ATOM 732 O O . ALA A 1 95 ? 1.718 8.158 13.751 1.00 64.38 95 ALA A O 1
ATOM 733 N N . ARG A 1 96 ? -0.343 8.281 14.626 1.00 70.12 96 ARG A N 1
ATOM 734 C CA . ARG A 1 96 ? -0.875 7.097 13.923 1.00 70.12 96 ARG A CA 1
ATOM 735 C C . ARG A 1 96 ? -1.029 7.375 12.430 1.00 70.12 96 ARG A C 1
ATOM 737 O O . ARG A 1 96 ? -0.637 6.541 11.613 1.00 70.12 96 ARG A O 1
ATOM 744 N N . ASN A 1 97 ? -1.533 8.556 12.071 1.00 72.62 97 ASN A N 1
ATOM 745 C CA . ASN A 1 97 ? -1.652 8.975 10.673 1.00 72.62 97 ASN A CA 1
ATOM 746 C C . ASN A 1 97 ? -0.280 9.073 9.999 1.00 72.62 97 ASN A C 1
ATOM 748 O O . ASN A 1 97 ? -0.111 8.554 8.899 1.00 72.62 97 ASN A O 1
ATOM 752 N N . LEU A 1 98 ? 0.721 9.633 10.684 1.00 76.88 98 LEU A N 1
ATOM 753 C CA . LEU A 1 98 ? 2.099 9.699 10.188 1.00 76.88 98 LEU A CA 1
ATOM 754 C C . LEU A 1 98 ? 2.722 8.310 10.003 1.00 76.88 98 LEU A C 1
ATOM 756 O O . LEU A 1 98 ? 3.368 8.064 8.984 1.00 76.88 98 LEU A O 1
ATOM 760 N N . LEU A 1 99 ? 2.494 7.376 10.934 1.00 80.38 99 LEU A N 1
ATOM 761 C CA . LEU A 1 99 ? 2.952 5.990 10.794 1.00 80.38 99 LEU A CA 1
ATOM 762 C C . LEU A 1 99 ? 2.333 5.320 9.562 1.00 80.38 99 LEU A C 1
ATOM 764 O O . LEU A 1 99 ? 3.048 4.686 8.780 1.00 80.38 99 LEU A O 1
ATOM 768 N N . MET A 1 100 ? 1.015 5.450 9.388 1.00 82.06 100 MET A N 1
ATOM 769 C CA . MET A 1 100 ? 0.300 4.855 8.258 1.00 82.06 100 MET A CA 1
ATOM 770 C C . MET A 1 100 ? 0.731 5.480 6.931 1.00 82.06 100 MET A C 1
ATOM 772 O O . MET A 1 100 ? 1.023 4.741 5.990 1.00 82.06 100 MET A O 1
ATOM 776 N N . LEU A 1 101 ? 0.841 6.808 6.874 1.00 83.00 101 LEU A N 1
ATOM 777 C CA . LEU A 1 101 ? 1.334 7.544 5.714 1.00 83.00 101 LEU A CA 1
ATOM 778 C C . LEU A 1 101 ? 2.754 7.099 5.343 1.00 83.00 101 LEU A C 1
ATOM 780 O O . LEU A 1 101 ? 3.007 6.732 4.196 1.00 83.00 101 LEU A O 1
ATOM 784 N N . GLY A 1 102 ? 3.666 7.056 6.319 1.00 85.88 102 GLY A N 1
ATOM 785 C CA . GLY A 1 102 ? 5.051 6.634 6.108 1.00 85.88 102 GLY A CA 1
ATOM 786 C C . GLY A 1 102 ? 5.154 5.193 5.609 1.00 85.88 102 GLY A C 1
ATOM 787 O O . GLY A 1 102 ? 5.913 4.905 4.685 1.00 85.88 102 GLY A O 1
ATOM 788 N N . ALA A 1 103 ? 4.344 4.284 6.155 1.00 87.12 103 ALA A N 1
ATOM 789 C CA . ALA A 1 103 ? 4.306 2.905 5.683 1.00 87.12 103 ALA A CA 1
ATOM 790 C C . ALA A 1 103 ? 3.827 2.796 4.224 1.00 87.12 103 ALA A C 1
ATOM 792 O O . ALA A 1 103 ? 4.407 2.030 3.455 1.00 87.12 103 ALA A O 1
ATOM 793 N N . HIS A 1 104 ? 2.820 3.579 3.830 1.00 89.19 104 HIS A N 1
ATOM 794 C CA . HIS A 1 104 ? 2.322 3.597 2.454 1.00 89.19 104 HIS A CA 1
ATOM 795 C C . HIS A 1 104 ? 3.306 4.243 1.479 1.00 89.19 104 HIS A C 1
ATOM 797 O O . HIS A 1 104 ? 3.458 3.757 0.360 1.00 89.19 104 HIS A O 1
ATOM 803 N N . LEU A 1 105 ? 4.022 5.283 1.907 1.00 90.81 105 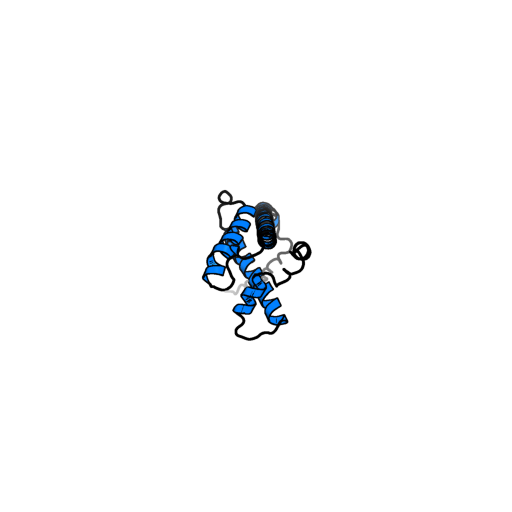LEU A N 1
ATOM 804 C CA . LEU A 1 105 ? 5.089 5.896 1.120 1.00 90.81 105 LEU A CA 1
ATOM 805 C C . LEU A 1 105 ? 6.206 4.885 0.829 1.00 90.81 105 LEU A C 1
ATOM 807 O O . LEU A 1 105 ? 6.595 4.713 -0.327 1.00 90.81 105 LEU A O 1
ATOM 811 N N . VAL A 1 106 ? 6.684 4.170 1.855 1.00 92.88 106 VAL A N 1
ATOM 812 C CA . VAL A 1 106 ? 7.725 3.137 1.702 1.00 92.88 106 VAL A CA 1
ATOM 813 C C . VAL A 1 106 ? 7.231 1.982 0.833 1.00 92.88 106 VAL A C 1
ATOM 815 O O . VAL A 1 106 ? 7.963 1.520 -0.046 1.00 92.88 106 VAL A O 1
ATOM 818 N N . TRP A 1 107 ? 5.992 1.528 1.042 1.00 93.75 107 TRP A N 1
ATOM 819 C CA . TRP A 1 107 ? 5.376 0.491 0.215 1.00 93.75 107 TRP A CA 1
ATOM 820 C C . TRP A 1 107 ? 5.321 0.907 -1.260 1.00 93.75 107 TRP A C 1
ATOM 822 O O . TRP A 1 107 ? 5.797 0.169 -2.121 1.00 93.75 107 TRP A O 1
ATOM 832 N N . GLY A 1 108 ? 4.827 2.112 -1.548 1.00 92.69 108 GLY A N 1
ATOM 833 C CA . GLY A 1 108 ? 4.718 2.631 -2.907 1.00 92.69 108 GLY A CA 1
ATOM 834 C C . GLY A 1 108 ? 6.075 2.812 -3.595 1.00 92.69 108 GLY A C 1
ATOM 835 O O . GLY A 1 108 ? 6.240 2.452 -4.763 1.00 92.69 108 GLY A O 1
ATOM 836 N N . ALA A 1 109 ? 7.085 3.303 -2.871 1.00 92.81 109 ALA A N 1
ATOM 837 C CA . ALA A 1 109 ? 8.452 3.400 -3.385 1.00 92.81 109 ALA A CA 1
ATOM 838 C C . ALA A 1 109 ? 9.044 2.014 -3.706 1.00 92.81 109 ALA A C 1
ATOM 840 O O . ALA A 1 109 ? 9.599 1.811 -4.788 1.00 92.81 109 ALA A O 1
ATOM 841 N N . SER A 1 110 ? 8.862 1.043 -2.805 1.00 94.88 110 SER A N 1
ATOM 842 C CA . SER A 1 110 ? 9.340 -0.336 -2.979 1.00 94.88 110 SER A CA 1
ATOM 843 C C . SER A 1 110 ? 8.658 -1.034 -4.160 1.00 9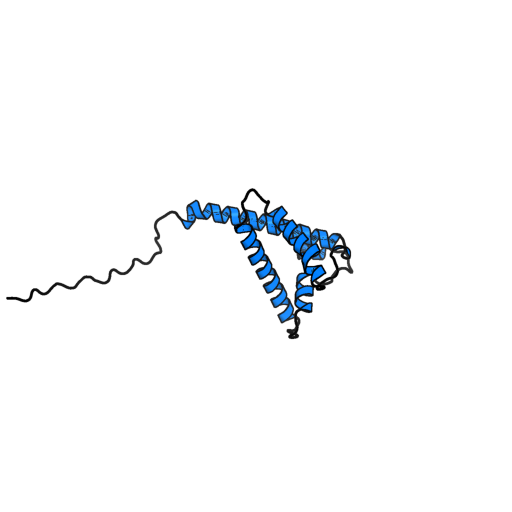4.88 110 SER A C 1
ATOM 845 O O . SER A 1 110 ? 9.319 -1.721 -4.941 1.00 94.88 110 SER A O 1
ATOM 847 N N . LEU A 1 111 ? 7.350 -0.816 -4.336 1.00 93.81 111 LEU A N 1
ATOM 848 C CA . LEU A 1 111 ? 6.578 -1.307 -5.477 1.00 93.81 111 LEU A CA 1
ATOM 849 C C . LEU A 1 111 ? 7.141 -0.769 -6.798 1.00 93.81 111 LEU A C 1
ATOM 851 O O . LEU A 1 111 ? 7.381 -1.536 -7.731 1.00 93.81 111 LEU A O 1
ATOM 855 N N . ALA A 1 112 ? 7.393 0.539 -6.876 1.00 93.38 112 ALA A N 1
ATOM 856 C CA . ALA A 1 112 ? 7.940 1.150 -8.081 1.00 93.38 112 ALA A CA 1
ATOM 857 C C . ALA A 1 112 ? 9.353 0.661 -8.407 1.00 93.38 112 ALA A C 1
ATOM 859 O O . ALA A 1 112 ? 9.633 0.401 -9.578 1.00 93.38 112 ALA A O 1
ATOM 860 N N . ALA A 1 113 ? 10.214 0.502 -7.399 1.00 94.38 113 ALA A N 1
ATOM 861 C CA . ALA A 1 113 ? 11.551 -0.057 -7.577 1.00 94.38 113 ALA A CA 1
ATOM 862 C C . ALA A 1 113 ? 11.491 -1.505 -8.093 1.00 94.38 113 ALA A C 1
ATOM 864 O O . ALA A 1 113 ? 12.120 -1.825 -9.099 1.00 94.38 113 ALA A O 1
ATOM 865 N N . SER A 1 114 ? 10.655 -2.346 -7.478 1.00 94.25 114 SER A N 1
ATOM 866 C CA . SER A 1 114 ? 10.484 -3.753 -7.869 1.00 94.25 114 SER A CA 1
ATOM 867 C C . SER A 1 114 ? 9.952 -3.890 -9.297 1.00 94.25 114 SER A C 1
ATOM 869 O O . SER A 1 114 ? 10.470 -4.669 -10.091 1.00 94.25 114 SER A O 1
ATOM 871 N N . LEU A 1 115 ? 8.951 -3.085 -9.666 1.00 92.88 115 LEU A N 1
ATOM 872 C CA . LEU A 1 115 ? 8.403 -3.075 -11.023 1.00 92.88 115 LEU A CA 1
ATOM 873 C C . LEU A 1 115 ? 9.405 -2.529 -12.048 1.00 92.88 115 LEU A C 1
ATOM 875 O O . LEU A 1 115 ? 9.414 -2.948 -13.206 1.00 92.88 115 LEU A O 1
ATOM 879 N N . HIS A 1 116 ? 10.227 -1.558 -11.649 1.00 91.75 116 HIS A N 1
ATOM 880 C CA . HIS A 1 116 ? 11.286 -1.043 -12.503 1.00 91.75 116 HIS A CA 1
ATOM 881 C C . HIS A 1 116 ? 12.315 -2.127 -12.817 1.00 91.75 116 HIS A C 1
ATOM 883 O O . HIS A 1 116 ? 12.667 -2.283 -13.986 1.00 91.75 116 HIS A O 1
ATOM 889 N N . GLU A 1 117 ? 12.724 -2.885 -11.803 1.00 93.94 117 GLU A N 1
ATOM 890 C CA . GLU A 1 117 ? 13.651 -3.999 -11.958 1.00 93.94 117 GLU A CA 1
ATOM 891 C C . GLU A 1 117 ? 13.055 -5.114 -12.818 1.00 93.94 117 GLU A C 1
ATOM 893 O O . GLU A 1 117 ? 13.632 -5.462 -13.841 1.00 93.94 117 GLU A O 1
ATOM 898 N N . LEU A 1 118 ? 11.832 -5.565 -12.519 1.00 92.56 118 LEU A N 1
ATOM 899 C CA . LEU A 1 118 ? 11.157 -6.616 -13.289 1.00 92.56 118 LEU A CA 1
ATOM 900 C C . LEU A 1 118 ? 11.075 -6.291 -14.794 1.00 92.56 118 LEU A C 1
ATOM 902 O O . LEU A 1 118 ? 11.280 -7.148 -15.658 1.00 92.56 118 LEU A O 1
ATOM 906 N N . ARG A 1 119 ? 10.810 -5.022 -15.124 1.00 89.94 119 ARG A N 1
ATOM 907 C CA . ARG A 1 119 ? 10.786 -4.539 -16.512 1.00 89.94 119 ARG A CA 1
ATOM 908 C C . ARG A 1 119 ? 12.171 -4.535 -17.159 1.00 89.94 119 ARG A C 1
ATOM 910 O O . ARG A 1 119 ? 12.259 -4.828 -18.347 1.00 89.94 119 ARG A O 1
ATOM 917 N N . ARG A 1 120 ? 13.236 -4.213 -16.416 1.00 89.69 120 ARG A N 1
ATOM 918 C CA . ARG A 1 120 ? 14.616 -4.330 -16.917 1.00 89.69 120 ARG A CA 1
ATOM 919 C C . ARG A 1 120 ? 14.971 -5.788 -17.191 1.00 89.69 120 ARG A C 1
ATOM 921 O O . ARG A 1 120 ? 15.442 -6.084 -18.283 1.00 89.69 120 ARG A O 1
ATOM 928 N N . SER A 1 121 ? 14.649 -6.695 -16.267 1.00 90.50 121 SER A N 1
ATOM 929 C CA . SER A 1 121 ? 14.904 -8.134 -16.422 1.00 90.50 121 SER A CA 1
ATOM 930 C C . SER A 1 121 ? 14.160 -8.736 -17.619 1.00 90.50 121 SER A C 1
ATOM 932 O O . SER A 1 121 ? 14.660 -9.658 -18.258 1.00 90.50 121 SER A O 1
ATOM 934 N N . THR A 1 122 ? 12.996 -8.182 -17.982 1.00 87.62 122 THR A N 1
ATOM 935 C CA . THR A 1 122 ? 12.256 -8.588 -19.191 1.00 87.62 122 THR A CA 1
ATOM 936 C C . THR A 1 122 ? 13.080 -8.396 -20.467 1.00 87.62 122 THR A C 1
ATOM 938 O O . THR A 1 122 ? 13.002 -9.224 -21.368 1.00 87.62 122 THR A O 1
ATOM 941 N N . GLY A 1 123 ? 13.905 -7.348 -20.546 1.00 83.31 123 GLY A N 1
ATOM 942 C CA . GLY A 1 123 ? 14.776 -7.083 -21.697 1.00 83.31 123 GLY A CA 1
ATOM 943 C C . GLY A 1 123 ? 16.105 -7.846 -21.694 1.00 83.31 123 GLY A C 1
ATOM 944 O O . GLY A 1 123 ? 16.889 -7.679 -22.629 1.00 83.31 123 GLY A O 1
ATOM 945 N N . ASP A 1 124 ? 16.371 -8.639 -20.653 1.00 85.38 124 ASP A N 1
ATOM 946 C CA . ASP A 1 124 ? 17.633 -9.353 -20.468 1.00 85.38 124 ASP A CA 1
ATOM 947 C C . ASP A 1 124 ? 17.392 -10.815 -20.057 1.00 85.38 124 ASP A C 1
ATOM 949 O O . ASP A 1 124 ? 17.228 -11.677 -20.918 1.00 85.38 124 ASP A O 1
ATOM 953 N N . ILE A 1 125 ? 17.276 -11.082 -18.753 1.00 81.44 125 ILE A N 1
ATOM 954 C CA . ILE A 1 125 ? 17.213 -12.425 -18.151 1.00 81.44 125 ILE A CA 1
ATOM 955 C C . ILE A 1 125 ? 16.021 -13.258 -18.654 1.00 81.44 125 ILE A C 1
ATOM 957 O O . ILE A 1 125 ? 16.140 -14.471 -18.791 1.00 81.44 125 ILE A O 1
ATOM 961 N N . PHE A 1 126 ? 14.868 -12.638 -18.929 1.00 83.94 126 PHE A N 1
ATOM 962 C CA . PHE A 1 126 ? 13.666 -13.382 -19.338 1.00 83.94 126 PHE A CA 1
ATOM 963 C C . PHE A 1 126 ? 13.506 -13.564 -20.849 1.00 83.94 126 PHE A C 1
ATOM 965 O O . PHE A 1 126 ? 12.643 -14.331 -21.269 1.00 83.94 126 PHE A O 1
ATOM 972 N N . SER A 1 127 ? 14.282 -12.857 -21.672 1.00 79.25 127 SER A N 1
ATOM 973 C CA . SER A 1 127 ? 14.117 -12.872 -23.134 1.00 79.25 127 SER A CA 1
ATOM 974 C C . SER A 1 127 ? 15.358 -13.315 -23.900 1.00 79.25 127 SER A C 1
ATOM 976 O O . SER A 1 127 ? 15.254 -13.612 -25.091 1.00 79.25 127 SER A O 1
ATOM 978 N N . ARG A 1 128 ? 16.528 -13.382 -23.255 1.00 69.19 128 ARG A N 1
ATOM 979 C CA . ARG A 1 128 ? 17.789 -13.733 -23.911 1.00 69.19 128 ARG A CA 1
ATOM 980 C C . ARG A 1 128 ? 18.275 -15.122 -23.516 1.00 69.19 128 ARG A C 1
ATOM 982 O O . ARG A 1 128 ? 18.225 -15.511 -22.357 1.00 69.19 128 ARG A O 1
ATOM 989 N N . GLY A 1 129 ? 18.858 -15.811 -24.495 1.00 74.25 129 GLY A N 1
ATOM 990 C CA . GLY A 1 129 ? 19.670 -17.007 -24.288 1.00 74.25 129 GLY A CA 1
ATOM 991 C C . GLY A 1 129 ? 18.998 -18.326 -24.695 1.00 74.25 129 GLY A C 1
ATOM 992 O O . GLY A 1 129 ? 17.779 -18.391 -24.861 1.00 74.25 129 GLY A O 1
ATOM 993 N N . PRO A 1 130 ? 19.793 -19.393 -24.900 1.00 73.81 130 PRO A N 1
ATOM 994 C CA . PRO A 1 130 ? 19.270 -20.721 -25.199 1.00 73.81 130 PRO A CA 1
ATOM 995 C C . PRO A 1 130 ? 18.519 -21.304 -23.996 1.00 73.81 130 PRO A C 1
ATOM 997 O O . PRO A 1 130 ? 18.974 -21.206 -22.858 1.00 73.81 130 PRO A O 1
ATOM 1000 N N . LEU A 1 131 ? 17.393 -21.974 -24.247 1.00 78.25 131 LEU A N 1
ATOM 1001 C CA . LEU A 1 131 ? 16.645 -22.700 -23.218 1.00 78.25 131 LEU A CA 1
ATOM 1002 C C . LEU A 1 131 ? 17.334 -24.039 -22.911 1.00 78.25 131 LEU A C 1
ATOM 1004 O O . LEU A 1 131 ? 16.931 -25.082 -23.424 1.00 78.25 131 LEU A O 1
ATOM 1008 N N . PHE A 1 132 ? 18.394 -24.010 -22.105 1.00 76.31 132 PHE A N 1
ATOM 1009 C CA . PHE A 1 132 ? 19.185 -25.203 -21.777 1.00 76.31 132 PHE A CA 1
ATOM 1010 C C . PHE A 1 132 ? 18.399 -26.259 -20.980 1.00 76.31 132 PHE A C 1
ATOM 1012 O O . PHE A 1 132 ? 18.606 -27.452 -21.190 1.00 76.31 132 PHE A O 1
ATOM 1019 N N . ASP A 1 133 ? 17.444 -25.826 -20.151 1.00 79.00 133 ASP A N 1
ATOM 1020 C CA . ASP A 1 133 ? 16.608 -26.710 -19.322 1.00 79.00 133 ASP A CA 1
ATOM 1021 C C . ASP A 1 133 ? 15.316 -27.165 -20.018 1.00 79.00 133 ASP A C 1
ATOM 1023 O O . ASP A 1 133 ? 14.557 -27.983 -19.484 1.00 79.00 133 ASP A O 1
ATOM 1027 N N . ALA A 1 134 ? 15.036 -26.660 -21.225 1.00 79.88 134 ALA A N 1
ATOM 1028 C CA . ALA A 1 134 ? 13.897 -27.140 -21.990 1.00 79.88 134 ALA A CA 1
ATOM 1029 C C . ALA A 1 134 ? 14.167 -28.588 -22.414 1.00 79.88 134 ALA A C 1
ATOM 1031 O O . ALA A 1 134 ? 15.047 -28.863 -23.234 1.00 79.88 134 ALA A O 1
ATOM 1032 N N . ARG A 1 135 ? 13.385 -29.538 -21.878 1.00 76.19 135 ARG A N 1
ATOM 1033 C CA . ARG A 1 135 ? 13.407 -30.925 -22.361 1.00 76.19 135 ARG A CA 1
ATOM 1034 C C . ARG A 1 135 ? 13.187 -30.891 -23.870 1.00 76.19 135 ARG A C 1
ATOM 1036 O O . ARG A 1 135 ? 12.128 -30.452 -24.321 1.00 76.19 135 ARG A O 1
ATOM 1043 N N . ARG A 1 136 ? 14.174 -31.350 -24.653 1.00 71.06 136 ARG A N 1
ATOM 1044 C CA . ARG A 1 136 ? 14.002 -31.495 -26.104 1.00 71.06 136 ARG A CA 1
ATOM 1045 C C . ARG A 1 136 ? 12.728 -32.307 -26.337 1.00 71.06 136 ARG A C 1
ATOM 1047 O O . ARG A 1 136 ? 12.624 -33.397 -25.765 1.00 71.06 136 ARG A O 1
ATOM 1054 N N . PRO A 1 137 ? 11.773 -31.824 -27.152 1.00 64.94 137 PRO A N 1
ATOM 1055 C CA . PRO A 1 137 ? 10.644 -32.649 -27.530 1.00 64.94 137 PRO A CA 1
ATOM 1056 C C . PRO A 1 137 ? 11.222 -33.910 -28.162 1.00 64.94 137 PRO A C 1
ATOM 1058 O O . PRO A 1 137 ? 11.997 -33.846 -29.122 1.00 64.94 137 PRO A O 1
ATOM 1061 N N . ARG A 1 138 ? 10.918 -35.056 -27.545 1.00 66.31 138 ARG A N 1
ATOM 1062 C CA . ARG A 1 138 ? 11.281 -36.378 -28.044 1.00 66.31 138 ARG A CA 1
ATOM 1063 C C . ARG A 1 138 ? 10.682 -36.431 -29.442 1.00 66.31 138 ARG A C 1
ATOM 1065 O O . ARG A 1 138 ? 9.466 -36.547 -29.562 1.00 66.31 138 ARG A O 1
ATOM 1072 N N . ARG A 1 139 ? 11.503 -36.252 -30.489 1.00 58.97 139 ARG A N 1
ATOM 1073 C CA . ARG A 1 139 ? 11.086 -36.566 -31.858 1.00 58.97 139 ARG A CA 1
ATOM 1074 C C . ARG A 1 139 ? 10.527 -37.973 -31.748 1.00 58.97 139 ARG A C 1
ATOM 1076 O O . ARG A 1 139 ? 11.277 -38.897 -31.430 1.00 58.97 139 ARG A O 1
ATOM 1083 N N . LEU A 1 140 ? 9.209 -38.102 -31.894 1.00 58.25 140 LEU A N 1
ATOM 1084 C CA . LEU A 1 140 ? 8.587 -39.391 -32.125 1.00 58.25 140 LEU A CA 1
ATOM 1085 C C . LEU A 1 140 ? 9.420 -40.020 -33.225 1.00 58.25 140 LEU A C 1
ATOM 1087 O O . LEU A 1 140 ? 9.667 -39.383 -34.252 1.00 58.25 140 LEU A O 1
ATOM 1091 N N . ALA A 1 141 ? 9.964 -41.189 -32.917 1.00 54.12 141 ALA A N 1
ATOM 1092 C CA . ALA A 1 141 ? 10.781 -41.960 -33.814 1.00 54.12 141 ALA A CA 1
ATOM 1093 C C . ALA A 1 141 ? 10.014 -42.120 -35.131 1.00 54.12 141 ALA A C 1
ATOM 1095 O O . ALA A 1 141 ? 9.187 -43.011 -35.276 1.00 54.12 141 ALA A O 1
ATOM 1096 N N . GLN A 1 142 ? 10.303 -41.262 -36.110 1.00 56.72 142 GLN A N 1
ATOM 1097 C CA . GLN A 1 142 ? 10.073 -41.540 -37.522 1.00 56.72 142 GLN A CA 1
ATOM 1098 C C . GLN A 1 142 ? 11.149 -42.536 -37.962 1.00 56.72 142 GLN A C 1
ATOM 1100 O O . GLN A 1 142 ? 11.979 -42.272 -38.822 1.00 56.72 142 GLN A O 1
ATOM 1105 N N . GLY A 1 143 ? 11.159 -43.674 -37.276 1.00 56.47 143 GLY A N 1
ATOM 1106 C CA . GLY A 1 143 ? 11.642 -44.939 -37.770 1.00 56.47 143 GLY A CA 1
ATOM 1107 C C . GLY A 1 143 ? 10.397 -45.751 -38.078 1.00 56.47 143 GLY A C 1
ATOM 1108 O O . GLY A 1 143 ? 9.940 -46.521 -37.245 1.00 56.47 143 GLY A O 1
ATOM 1109 N N . MET A 1 144 ? 9.820 -45.544 -39.256 1.00 56.66 144 MET A N 1
ATOM 1110 C CA . MET A 1 144 ? 9.062 -46.604 -39.906 1.00 56.66 144 MET A CA 1
ATOM 1111 C C . MET A 1 144 ? 9.498 -46.649 -41.369 1.00 56.66 144 MET A C 1
ATOM 1113 O O . MET A 1 144 ? 9.241 -45.689 -42.101 1.00 56.66 144 MET A O 1
ATOM 1117 N N . PRO A 1 145 ? 10.205 -47.710 -41.797 1.00 56.88 145 PRO A N 1
ATOM 1118 C CA . PRO A 1 145 ? 10.490 -47.915 -43.204 1.00 56.88 145 PRO A CA 1
ATOM 1119 C C . PRO A 1 145 ? 9.159 -48.111 -4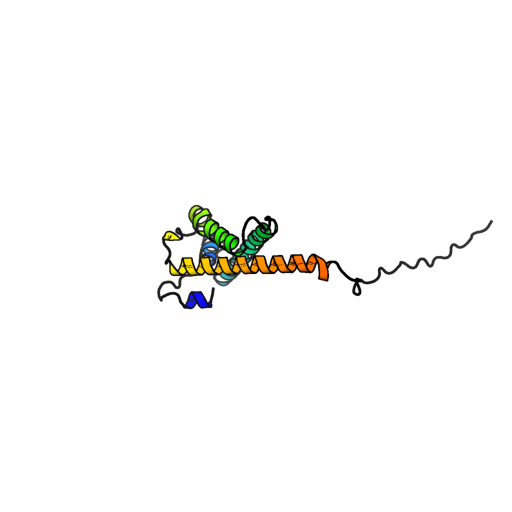3.929 1.00 56.88 145 PRO A C 1
ATOM 1121 O O . PRO A 1 145 ? 8.318 -48.906 -43.505 1.00 56.88 145 PRO A O 1
ATOM 1124 N N . ARG A 1 146 ? 8.956 -47.377 -45.026 1.00 61.16 146 ARG A N 1
ATOM 1125 C CA . ARG A 1 146 ? 7.891 -47.707 -45.970 1.00 61.16 146 ARG A CA 1
ATOM 1126 C C . ARG A 1 146 ? 8.274 -49.030 -46.618 1.00 61.16 146 ARG A C 1
ATOM 1128 O O . ARG A 1 146 ? 9.173 -49.070 -47.451 1.00 61.16 146 ARG A O 1
ATOM 1135 N N . ILE A 1 147 ? 7.627 -50.103 -46.177 1.00 57.50 147 ILE A N 1
ATOM 1136 C CA . ILE A 1 147 ? 7.664 -51.397 -46.847 1.00 57.50 147 ILE A CA 1
ATOM 1137 C C . ILE A 1 147 ? 7.037 -51.161 -48.222 1.00 57.50 147 ILE A C 1
ATOM 1139 O O . ILE A 1 147 ? 5.852 -50.843 -48.320 1.00 57.50 147 ILE A O 1
ATOM 1143 N N . GLY A 1 148 ? 7.865 -51.216 -49.264 1.00 56.66 148 GLY A N 1
ATOM 1144 C CA . GLY A 1 148 ? 7.391 -51.288 -50.635 1.00 56.66 148 GLY A CA 1
ATOM 1145 C C . GLY A 1 148 ? 6.676 -52.619 -50.804 1.00 56.66 148 GLY A C 1
ATOM 1146 O O . GLY A 1 148 ? 7.305 -53.671 -50.721 1.00 56.66 148 GLY A O 1
ATOM 1147 N N . ALA A 1 149 ? 5.361 -52.565 -50.972 1.00 53.59 149 ALA A N 1
ATOM 1148 C CA . ALA A 1 149 ? 4.621 -53.664 -51.561 1.00 53.59 149 ALA A CA 1
ATOM 1149 C C . ALA A 1 149 ? 4.846 -53.605 -53.079 1.00 53.59 149 ALA A C 1
ATOM 1151 O O . ALA A 1 149 ? 4.775 -52.518 -53.659 1.00 53.59 149 ALA A O 1
ATOM 1152 N N . GLY A 1 150 ? 5.140 -54.761 -53.687 1.00 59.19 150 GLY A N 1
ATOM 1153 C CA . GLY A 1 150 ? 4.930 -54.974 -55.123 1.00 59.19 150 GLY A CA 1
ATOM 1154 C C . GLY A 1 150 ? 3.476 -54.644 -55.488 1.00 59.19 150 GLY A C 1
ATOM 1155 O O . GLY A 1 150 ? 2.625 -54.519 -54.608 1.00 59.19 150 GLY A O 1
ATOM 1156 N N . GLU A 1 151 ? 3.131 -54.424 -56.745 1.00 47.09 151 GLU A N 1
ATOM 1157 C CA . GLU A 1 151 ? 3.522 -55.138 -57.964 1.00 47.09 151 GLU A CA 1
ATOM 1158 C C . GLU A 1 151 ? 3.490 -54.194 -59.175 1.00 47.09 151 GLU A C 1
ATOM 1160 O O . GLU A 1 151 ? 2.762 -53.173 -59.115 1.00 47.09 151 GLU A O 1
#

Radius of gyration: 26.08 Å; chains: 1; bounding box: 40×68×84 Å